Protein AF-A0A9W9ZFW2-F1 (afdb_monomer)

Structure (mmCIF, N/CA/C/O backbone):
data_AF-A0A9W9ZFW2-F1
#
_entry.id   AF-A0A9W9ZFW2-F1
#
loop_
_atom_site.group_PDB
_atom_site.id
_atom_site.type_symbol
_atom_site.label_atom_id
_atom_site.label_alt_id
_atom_site.label_comp_id
_atom_site.label_asym_id
_atom_site.label_entity_id
_atom_site.label_seq_id
_atom_site.pdbx_PDB_ins_code
_atom_site.Cartn_x
_atom_site.Cartn_y
_atom_site.Cartn_z
_atom_site.occupancy
_atom_site.B_iso_or_equiv
_atom_site.auth_seq_id
_atom_site.auth_comp_id
_atom_site.auth_asym_id
_atom_site.auth_atom_id
_atom_site.pdbx_PDB_model_num
ATOM 1 N N . MET A 1 1 ? -18.926 -5.930 7.632 1.00 38.56 1 MET A N 1
ATOM 2 C CA . MET A 1 1 ? -19.018 -5.309 6.293 1.00 38.56 1 MET A CA 1
ATOM 3 C C . MET A 1 1 ? -17.619 -5.257 5.706 1.00 38.56 1 MET A C 1
ATOM 5 O O . MET A 1 1 ? -16.721 -4.794 6.397 1.00 38.56 1 MET A O 1
ATOM 9 N N . ALA A 1 2 ? -17.407 -5.798 4.505 1.00 40.22 2 ALA A N 1
ATOM 10 C CA . ALA A 1 2 ? -16.148 -5.610 3.787 1.00 40.22 2 ALA A CA 1
ATOM 11 C C . ALA A 1 2 ? -16.069 -4.143 3.340 1.00 40.22 2 ALA A C 1
ATOM 13 O O . ALA A 1 2 ? -17.047 -3.609 2.823 1.00 40.22 2 ALA A O 1
ATOM 14 N N . GLY A 1 3 ? -14.946 -3.473 3.603 1.00 55.31 3 GLY A N 1
ATOM 15 C CA . GLY A 1 3 ? -14.733 -2.110 3.139 1.00 55.31 3 GLY A CA 1
ATOM 16 C C . GLY A 1 3 ? -14.522 -2.123 1.632 1.00 55.31 3 GLY A C 1
ATOM 17 O O . GLY A 1 3 ? -13.438 -2.473 1.178 1.00 55.31 3 GLY A O 1
ATOM 18 N N . GLU A 1 4 ? -15.542 -1.766 0.863 1.00 60.00 4 GLU A N 1
ATOM 19 C CA . GLU A 1 4 ? -15.440 -1.558 -0.579 1.00 60.00 4 GLU A CA 1
ATOM 20 C C . GLU A 1 4 ? -15.549 -0.063 -0.866 1.00 60.00 4 GLU A C 1
ATOM 22 O O . GLU A 1 4 ? -16.437 0.618 -0.354 1.00 60.00 4 GLU A O 1
ATOM 27 N N . ILE A 1 5 ? -14.624 0.479 -1.662 1.00 65.94 5 ILE A N 1
ATOM 28 C CA . ILE A 1 5 ? -14.706 1.871 -2.119 1.00 65.94 5 ILE A CA 1
ATOM 29 C C . ILE A 1 5 ? -14.495 1.924 -3.617 1.00 65.94 5 ILE A C 1
ATOM 31 O O . ILE A 1 5 ? -13.519 1.400 -4.153 1.00 65.94 5 ILE A O 1
ATOM 35 N N . ILE A 1 6 ? -15.401 2.654 -4.259 1.00 61.66 6 ILE A N 1
ATOM 36 C CA . ILE A 1 6 ? -15.369 2.962 -5.677 1.00 61.66 6 ILE A CA 1
ATOM 37 C C . ILE A 1 6 ? -14.599 4.275 -5.896 1.00 61.66 6 ILE A C 1
ATOM 39 O O . ILE A 1 6 ? -14.978 5.338 -5.391 1.00 61.66 6 ILE A O 1
ATOM 43 N N . LYS A 1 7 ? -13.509 4.218 -6.667 1.00 64.88 7 LYS A N 1
ATOM 44 C CA . LYS A 1 7 ? -12.784 5.383 -7.195 1.00 64.88 7 LYS A CA 1
ATOM 45 C C . LYS A 1 7 ? -12.899 5.383 -8.722 1.00 64.88 7 LYS A C 1
ATOM 47 O O . LYS A 1 7 ? -12.281 4.560 -9.394 1.00 64.88 7 LYS A O 1
ATOM 52 N N . GLY A 1 8 ? -13.663 6.323 -9.283 1.00 69.44 8 GLY A N 1
ATOM 53 C CA . GLY A 1 8 ? -14.017 6.280 -10.709 1.00 69.44 8 GLY A CA 1
ATOM 54 C C . GLY A 1 8 ? -14.836 5.021 -11.004 1.00 69.44 8 GLY A C 1
ATOM 55 O O . GLY A 1 8 ? -15.776 4.747 -10.274 1.00 69.44 8 GLY A O 1
ATOM 56 N N . ASN A 1 9 ? -14.427 4.218 -11.990 1.00 67.00 9 ASN A N 1
ATOM 57 C CA . ASN A 1 9 ? -15.053 2.920 -12.300 1.00 67.00 9 ASN A CA 1
ATOM 58 C C . ASN A 1 9 ? -14.312 1.727 -11.657 1.00 67.00 9 ASN A C 1
ATOM 60 O O . ASN A 1 9 ? -14.387 0.607 -12.157 1.00 67.00 9 ASN A O 1
ATOM 64 N N . ARG A 1 10 ? -13.515 1.957 -10.601 1.00 75.38 10 ARG A N 1
ATOM 65 C CA . ARG A 1 10 ? -12.717 0.911 -9.938 1.00 75.38 10 ARG A CA 1
ATOM 66 C C . ARG A 1 10 ? -13.192 0.690 -8.509 1.00 75.38 10 ARG A C 1
ATOM 68 O O . ARG A 1 10 ? -13.083 1.605 -7.695 1.00 75.38 10 ARG A O 1
ATOM 75 N N . ALA A 1 11 ? -13.654 -0.520 -8.215 1.00 84.25 11 ALA A N 1
ATOM 76 C CA . ALA A 1 11 ? -13.876 -1.001 -6.858 1.00 84.25 11 ALA A CA 1
ATOM 77 C C . ALA A 1 11 ? -12.577 -1.572 -6.271 1.00 84.25 11 ALA A C 1
ATOM 79 O O . ALA A 1 11 ? -11.814 -2.230 -6.981 1.00 84.25 11 ALA A O 1
ATOM 80 N N . TYR A 1 12 ? -12.329 -1.300 -4.990 1.00 89.94 12 TYR A N 1
ATOM 81 C CA . TYR A 1 12 ? -11.219 -1.870 -4.226 1.00 89.94 12 TYR A CA 1
ATOM 82 C C . TYR A 1 12 ? -11.747 -2.653 -3.033 1.00 89.94 12 TYR A C 1
ATOM 84 O O . TYR A 1 12 ? -12.521 -2.117 -2.241 1.00 89.94 12 TYR A O 1
ATOM 92 N N . ASN A 1 13 ? -11.232 -3.865 -2.865 1.00 90.75 13 ASN A N 1
ATOM 93 C CA . ASN A 1 13 ? -11.448 -4.723 -1.714 1.00 90.75 13 ASN A CA 1
ATOM 94 C C . ASN A 1 13 ? -10.398 -4.416 -0.650 1.00 90.75 13 ASN A C 1
ATOM 96 O O . ASN A 1 13 ? -9.203 -4.648 -0.858 1.00 90.75 13 ASN A O 1
ATOM 100 N N . PHE A 1 14 ? -10.826 -3.878 0.491 1.00 91.25 14 PHE A N 1
ATOM 101 C CA . PHE A 1 14 ? -9.911 -3.618 1.595 1.00 91.25 14 PHE A CA 1
ATOM 102 C C . PHE A 1 14 ? -9.660 -4.866 2.430 1.00 91.25 14 PHE A C 1
ATOM 104 O O . PHE A 1 14 ? -10.580 -5.573 2.837 1.00 91.25 14 PHE A O 1
ATOM 111 N N . LEU A 1 15 ? -8.385 -5.102 2.722 1.00 89.75 15 LEU A N 1
ATOM 112 C CA . LEU A 1 15 ? -7.950 -6.237 3.518 1.00 89.75 15 LEU A CA 1
ATOM 113 C C . LEU A 1 15 ? -8.163 -5.957 5.015 1.00 89.75 15 LEU A C 1
ATOM 115 O O . LEU A 1 15 ? -7.591 -4.991 5.533 1.00 89.75 15 LEU A O 1
ATOM 119 N N . PRO A 1 16 ? -8.954 -6.774 5.736 1.00 89.31 16 PRO A N 1
ATOM 120 C CA . PRO A 1 16 ? -9.086 -6.641 7.181 1.00 89.31 16 PRO A CA 1
ATOM 121 C C . PRO A 1 16 ? -7.799 -7.102 7.865 1.00 89.31 16 PRO A C 1
ATOM 123 O O . PRO A 1 16 ? -7.150 -8.033 7.396 1.00 89.31 16 PRO A O 1
ATOM 126 N N . ARG A 1 17 ? -7.449 -6.541 9.028 1.00 83.19 17 ARG A N 1
ATOM 127 C CA . ARG A 1 17 ? -6.244 -6.943 9.778 1.00 83.19 17 ARG A CA 1
ATOM 128 C C . ARG A 1 17 ? -6.202 -8.442 10.087 1.00 83.19 17 ARG A C 1
ATOM 130 O O . ARG A 1 17 ? -5.119 -9.003 10.172 1.00 83.19 17 ARG A O 1
ATOM 137 N N . SER A 1 18 ? -7.355 -9.086 10.262 1.00 88.38 18 SER A N 1
ATOM 138 C CA . SER A 1 18 ? -7.457 -10.520 10.555 1.00 88.38 18 SER A CA 1
ATOM 139 C C . SER A 1 18 ? -6.991 -11.427 9.411 1.00 88.38 18 SER A C 1
ATOM 141 O O . SER A 1 18 ? -6.700 -12.594 9.669 1.00 88.38 18 SER A O 1
ATOM 143 N N . ILE A 1 19 ? -6.866 -10.914 8.178 1.00 90.31 19 ILE A N 1
ATOM 144 C CA . ILE A 1 19 ? -6.397 -11.688 7.017 1.00 90.31 19 ILE A CA 1
ATOM 145 C C . ILE A 1 19 ? -5.013 -12.299 7.258 1.00 90.31 19 ILE A C 1
ATOM 147 O O . ILE A 1 19 ? -4.749 -13.402 6.806 1.00 90.31 19 ILE A O 1
ATOM 151 N N . THR 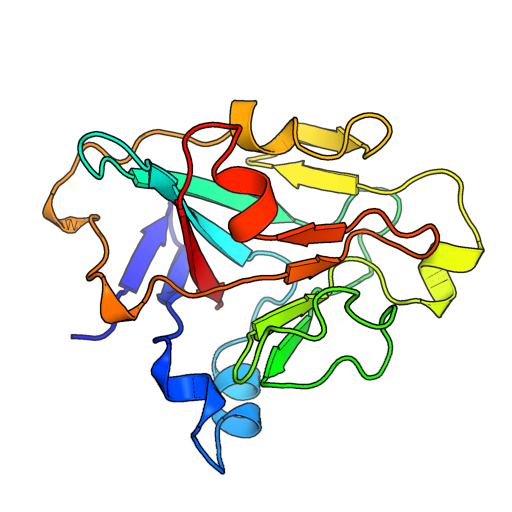A 1 20 ? -4.152 -11.642 8.040 1.00 88.19 20 THR A N 1
ATOM 152 C CA . THR A 1 20 ? -2.795 -12.123 8.341 1.00 88.19 20 THR A CA 1
ATOM 153 C C . THR A 1 20 ? -2.770 -13.389 9.192 1.00 88.19 20 THR A C 1
ATOM 155 O O . THR A 1 20 ? -1.723 -14.012 9.321 1.00 88.19 20 THR A O 1
ATOM 158 N N . ARG A 1 21 ? -3.900 -13.776 9.789 1.00 90.56 21 ARG A N 1
ATOM 159 C CA . ARG A 1 21 ? -4.029 -14.984 10.617 1.00 90.56 21 ARG A CA 1
ATOM 160 C C . ARG A 1 21 ? -4.786 -16.102 9.919 1.00 90.56 21 ARG A C 1
ATOM 162 O O . ARG A 1 21 ? -4.990 -17.157 10.512 1.00 90.56 21 ARG A O 1
ATOM 169 N N . ARG A 1 22 ? -5.259 -15.861 8.697 1.00 93.00 22 ARG A N 1
ATOM 170 C CA . ARG A 1 22 ? -6.025 -16.851 7.955 1.00 93.00 22 ARG A CA 1
ATOM 171 C C . ARG A 1 22 ? -5.086 -17.846 7.267 1.00 93.00 22 ARG A C 1
ATOM 173 O O . ARG A 1 22 ? -4.102 -17.414 6.669 1.00 93.00 22 ARG A O 1
ATOM 180 N N . PRO A 1 23 ? -5.388 -19.154 7.307 1.00 93.12 23 PRO A N 1
ATOM 181 C CA . PRO A 1 23 ? -4.587 -20.150 6.600 1.00 93.12 23 PRO A CA 1
ATOM 182 C C . PRO A 1 23 ? -4.700 -20.002 5.074 1.00 93.12 23 PRO A C 1
ATOM 184 O O . PRO A 1 23 ? -3.725 -20.240 4.375 1.00 93.12 23 PRO A O 1
ATOM 187 N N . ASP A 1 24 ? -5.851 -19.534 4.580 1.00 94.94 24 ASP A N 1
ATOM 188 C CA . ASP A 1 24 ? -6.180 -19.333 3.161 1.00 94.94 24 ASP A CA 1
ATOM 189 C C . ASP A 1 24 ? -5.928 -17.890 2.670 1.00 94.94 24 ASP A C 1
ATOM 191 O O . ASP A 1 24 ? -6.456 -17.431 1.653 1.00 94.94 24 ASP A O 1
ATOM 195 N N . ALA A 1 25 ? -5.158 -17.107 3.434 1.00 92.38 25 ALA A N 1
ATOM 196 C CA . ALA A 1 25 ? -4.990 -15.682 3.167 1.00 92.38 25 ALA A CA 1
ATOM 197 C C . ALA A 1 25 ? -4.349 -15.406 1.804 1.00 92.38 25 ALA A C 1
ATOM 199 O O . ALA A 1 25 ? -4.656 -14.401 1.161 1.00 92.38 25 ALA A O 1
ATOM 200 N N . ARG A 1 26 ? -3.443 -16.289 1.372 1.00 92.88 26 ARG A N 1
ATOM 201 C CA . ARG A 1 26 ? -2.757 -16.156 0.090 1.00 92.88 26 ARG A CA 1
ATOM 202 C C . ARG A 1 26 ? -3.730 -16.345 -1.066 1.00 92.88 26 ARG A C 1
ATOM 204 O O . ARG A 1 26 ? -3.737 -15.496 -1.951 1.00 92.88 26 ARG A O 1
ATOM 211 N N . GLU A 1 27 ? -4.555 -17.393 -1.046 1.00 94.56 27 GLU A N 1
ATOM 212 C CA . GLU A 1 27 ? -5.548 -17.638 -2.095 1.00 94.56 27 GLU A CA 1
ATOM 213 C C . GLU A 1 27 ? -6.543 -16.479 -2.191 1.00 94.56 27 GLU A C 1
ATOM 215 O O . GLU A 1 27 ? -6.814 -15.998 -3.289 1.00 94.56 27 GLU A O 1
ATOM 220 N N . ILE A 1 28 ? -7.024 -15.970 -1.048 1.00 94.06 28 ILE A N 1
ATOM 221 C CA . ILE A 1 28 ? -7.937 -14.819 -1.005 1.00 94.06 28 ILE A CA 1
ATOM 222 C C . ILE A 1 28 ? -7.287 -13.585 -1.635 1.00 94.06 28 ILE A C 1
ATOM 224 O O . ILE A 1 28 ? -7.880 -12.940 -2.499 1.00 94.06 28 ILE A O 1
ATOM 228 N N . VAL A 1 29 ? -6.068 -13.236 -1.212 1.00 92.62 29 VAL A N 1
ATOM 229 C CA . VAL A 1 29 ? -5.370 -12.053 -1.732 1.00 92.62 29 VAL A CA 1
ATOM 230 C C . VAL A 1 29 ? -5.067 -12.208 -3.220 1.00 92.62 29 VAL A C 1
ATOM 232 O O . VAL A 1 29 ? -5.251 -11.246 -3.963 1.00 92.62 29 VAL A O 1
ATOM 235 N N . ASP A 1 30 ? -4.637 -13.388 -3.671 1.00 92.81 30 ASP A N 1
ATOM 236 C CA . ASP A 1 30 ? -4.353 -13.644 -5.084 1.00 92.81 30 ASP A CA 1
ATOM 237 C C . ASP A 1 30 ? -5.624 -13.549 -5.946 1.00 92.81 30 ASP A C 1
ATOM 239 O O . ASP A 1 30 ? -5.567 -12.928 -7.010 1.00 92.81 30 ASP A O 1
ATOM 243 N N . ALA A 1 31 ? -6.760 -14.073 -5.468 1.00 93.19 31 ALA A N 1
ATOM 244 C CA . ALA A 1 31 ? -8.055 -13.989 -6.148 1.00 93.19 31 ALA A CA 1
ATOM 245 C C . ALA A 1 31 ? -8.600 -12.552 -6.223 1.00 93.19 31 ALA A C 1
ATOM 247 O O . ALA A 1 31 ? -9.183 -12.163 -7.232 1.00 93.19 31 ALA A O 1
ATOM 248 N N . LEU A 1 32 ? -8.379 -11.750 -5.177 1.00 92.06 32 LEU A N 1
ATOM 249 C CA . LEU A 1 32 ? -8.791 -10.344 -5.110 1.00 92.06 32 LEU A CA 1
ATOM 250 C C . LEU A 1 32 ? -7.801 -9.371 -5.773 1.00 92.06 32 LEU A C 1
ATOM 252 O O . LEU A 1 32 ? -8.075 -8.176 -5.769 1.00 92.06 32 LEU A O 1
ATOM 256 N N . SER A 1 33 ? -6.644 -9.835 -6.262 1.00 92.19 33 SER A N 1
ATOM 257 C CA . SER A 1 33 ? -5.583 -8.997 -6.853 1.00 92.19 33 SER A CA 1
ATOM 258 C C . SER A 1 33 ? -5.498 -9.170 -8.378 1.00 92.19 33 SER A C 1
ATOM 260 O O . SER A 1 33 ? -4.451 -9.578 -8.905 1.00 92.19 33 SER A O 1
ATOM 262 N N . THR A 1 34 ? -6.593 -8.896 -9.091 1.00 92.00 34 THR A N 1
ATOM 263 C CA . THR A 1 34 ? -6.685 -8.963 -10.560 1.00 92.00 34 THR A CA 1
ATOM 264 C C . THR A 1 34 ? -5.955 -7.813 -11.273 1.00 92.00 34 THR A C 1
ATOM 266 O O . THR A 1 34 ? -5.495 -7.979 -12.401 1.00 92.00 34 THR A O 1
ATOM 269 N N . ASP A 1 35 ? -5.751 -6.671 -10.611 1.00 93.94 35 ASP A N 1
ATOM 270 C CA . ASP A 1 35 ? -4.970 -5.522 -11.072 1.00 93.94 35 ASP A CA 1
ATOM 271 C C . ASP A 1 35 ? -3.910 -5.139 -10.035 1.00 93.94 35 ASP A C 1
ATOM 273 O O . ASP A 1 35 ? -4.046 -4.245 -9.195 1.00 93.94 35 ASP A O 1
ATOM 277 N N . ARG A 1 36 ? -2.763 -5.795 -10.174 1.00 94.19 36 ARG A N 1
ATOM 278 C CA . ARG A 1 36 ? -1.615 -5.646 -9.276 1.00 94.19 36 ARG A CA 1
ATOM 279 C C . ARG A 1 36 ? -0.834 -4.348 -9.479 1.00 94.19 36 ARG A C 1
ATOM 281 O O . ARG A 1 36 ? 0.180 -4.137 -8.817 1.00 94.19 36 ARG A O 1
ATOM 288 N N . LYS A 1 37 ? -1.270 -3.470 -10.386 1.00 94.25 37 LYS A N 1
ATOM 289 C CA . LYS A 1 37 ? -0.620 -2.179 -10.656 1.00 94.25 37 LYS A CA 1
ATOM 290 C C . LYS A 1 37 ? -1.362 -1.008 -10.037 1.00 94.25 37 LYS A C 1
ATOM 292 O O . LYS A 1 37 ? -0.831 0.098 -10.049 1.00 94.25 37 LYS A O 1
ATOM 297 N N . ASN A 1 38 ? -2.560 -1.224 -9.504 1.00 93.50 38 ASN A N 1
ATOM 298 C CA . ASN A 1 38 ? -3.349 -0.178 -8.876 1.00 93.50 38 ASN A CA 1
ATOM 29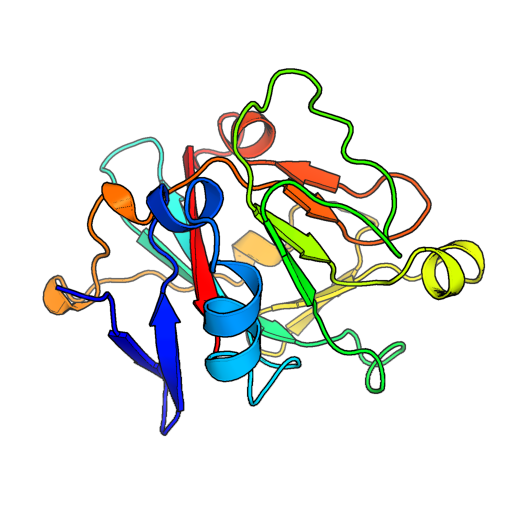9 C C . ASN A 1 38 ? -3.744 -0.647 -7.477 1.00 93.50 38 ASN A C 1
ATOM 301 O O . ASN A 1 38 ? -4.591 -1.517 -7.322 1.00 93.50 38 ASN A O 1
ATOM 305 N N . VAL A 1 39 ? -3.140 -0.046 -6.454 1.00 92.56 39 VAL A N 1
ATOM 306 C CA . VAL A 1 39 ? -3.441 -0.343 -5.046 1.00 92.56 39 VAL A CA 1
ATOM 307 C C . VAL A 1 39 ? -3.892 0.937 -4.362 1.00 92.56 39 VAL A C 1
ATOM 309 O O . VAL A 1 39 ? -3.273 1.989 -4.525 1.00 92.56 39 VAL A O 1
ATOM 312 N N . LEU A 1 40 ? -4.972 0.866 -3.591 1.00 92.12 40 LEU A N 1
ATOM 313 C CA . LEU A 1 40 ? -5.491 2.002 -2.842 1.00 92.12 40 LEU A CA 1
ATOM 314 C C . LEU A 1 40 ? -4.975 1.941 -1.404 1.00 92.12 40 LEU A C 1
ATOM 316 O O . LEU A 1 40 ? -5.224 0.985 -0.679 1.00 92.12 40 LEU A O 1
ATOM 320 N N . LEU A 1 41 ? -4.264 2.974 -0.968 1.00 89.94 41 LEU A N 1
ATOM 321 C CA . LEU A 1 41 ? -3.833 3.120 0.417 1.00 89.94 41 LEU A CA 1
ATOM 322 C C . LEU A 1 41 ? -4.724 4.124 1.117 1.00 89.94 41 LEU A C 1
ATOM 324 O O . LEU A 1 41 ? -4.833 5.268 0.677 1.00 89.94 41 LEU A O 1
ATOM 328 N N . LYS A 1 42 ? -5.293 3.721 2.248 1.00 89.81 42 LYS A N 1
ATOM 329 C CA . LYS A 1 42 ? -5.904 4.641 3.202 1.00 89.81 42 LYS A CA 1
ATOM 330 C C . LYS A 1 42 ? -4.986 4.885 4.374 1.00 89.81 42 LYS A C 1
ATOM 332 O O . LYS A 1 42 ? -4.375 3.957 4.888 1.00 89.81 42 LYS A O 1
ATOM 337 N N . LEU A 1 43 ? -4.915 6.126 4.821 1.00 88.00 43 LEU A N 1
ATOM 338 C CA . LEU A 1 43 ? -4.108 6.558 5.948 1.00 88.00 43 LEU A CA 1
ATOM 339 C C . LEU A 1 43 ? -5.030 7.157 6.999 1.00 88.00 43 LEU A C 1
ATOM 341 O O . LEU A 1 43 ? -5.795 8.069 6.694 1.00 88.00 43 LEU A O 1
ATOM 345 N N . GLN A 1 44 ? -4.908 6.699 8.240 1.00 88.44 44 GLN A N 1
ATOM 346 C CA . GLN A 1 44 ? -5.634 7.295 9.357 1.00 88.44 44 GLN A CA 1
ATOM 347 C C . GLN A 1 44 ? -4.724 8.254 10.122 1.00 88.44 44 GLN A C 1
ATOM 349 O O . GLN A 1 44 ? -3.617 7.879 10.546 1.00 88.44 44 GLN A O 1
ATOM 354 N N . LYS A 1 45 ? -5.181 9.494 10.322 1.00 86.06 45 LYS A N 1
ATOM 355 C CA . LYS A 1 45 ? -4.467 10.461 11.157 1.00 86.06 45 LYS A CA 1
ATOM 356 C C . LYS A 1 45 ? -4.493 10.034 12.623 1.00 86.06 45 LYS A C 1
ATOM 358 O O . LYS A 1 45 ? -5.445 9.433 13.115 1.00 86.06 45 LYS A O 1
ATOM 363 N N . LYS A 1 46 ? -3.418 10.363 13.338 1.00 83.56 46 LYS A N 1
ATOM 364 C CA . LYS A 1 46 ? -3.269 10.104 14.776 1.00 83.56 46 LYS A CA 1
ATOM 365 C C . LYS A 1 46 ? -4.264 10.929 15.599 1.00 83.56 46 LYS A C 1
ATOM 367 O O . LYS A 1 46 ? -4.790 10.420 16.580 1.00 83.56 46 LYS A O 1
ATOM 372 N N . VAL A 1 47 ? -4.487 12.184 15.208 1.00 81.75 47 VAL A N 1
ATOM 373 C CA . VAL A 1 47 ? -5.371 13.141 15.892 1.00 81.75 47 VAL A CA 1
ATOM 374 C C . VAL A 1 47 ? -6.659 13.298 15.090 1.00 81.75 47 VAL A C 1
ATOM 376 O O . VAL A 1 47 ? -6.606 13.422 13.865 1.00 81.75 47 VAL A O 1
ATOM 379 N N . GLY A 1 48 ? -7.805 13.252 15.773 1.00 81.62 48 GLY A N 1
ATOM 380 C CA . GLY A 1 48 ? -9.134 13.430 15.172 1.00 81.62 48 GLY A CA 1
ATOM 381 C C . GLY A 1 48 ? -9.582 12.311 14.226 1.00 81.62 48 GLY A C 1
ATOM 382 O O . GLY A 1 48 ? -10.650 12.415 13.643 1.00 81.62 48 GLY A O 1
ATOM 383 N N . LEU A 1 49 ? -8.769 11.264 14.042 1.00 81.56 49 LEU A N 1
ATOM 384 C CA . LEU A 1 49 ? -9.065 10.050 13.264 1.00 81.56 49 LEU A CA 1
ATOM 385 C C . LEU A 1 49 ? -9.484 10.253 11.799 1.00 81.56 49 LEU A C 1
ATOM 387 O O . LEU A 1 49 ? -9.858 9.285 11.145 1.00 81.56 49 LEU A O 1
ATOM 391 N N . SER A 1 50 ? -9.361 11.470 11.263 1.00 88.06 50 SER A N 1
ATOM 392 C CA . SER A 1 50 ? -9.621 11.742 9.846 1.00 88.06 50 SER A CA 1
ATOM 393 C C . SER A 1 50 ? -8.776 10.856 8.927 1.00 88.06 50 SER A C 1
ATOM 395 O O . SER A 1 50 ? -7.623 10.521 9.229 1.00 88.06 50 SER A O 1
ATOM 397 N N . GLU A 1 51 ? -9.352 10.501 7.783 1.00 90.25 51 GLU A N 1
ATOM 398 C CA . GLU A 1 51 ? -8.728 9.620 6.805 1.00 90.25 51 GLU A CA 1
ATOM 399 C C . GLU A 1 51 ? -8.290 10.383 5.558 1.00 90.25 51 GLU A C 1
ATOM 401 O O . GLU A 1 51 ? -8.930 11.334 5.104 1.00 90.25 51 GLU A O 1
ATOM 406 N N . THR A 1 52 ? -7.193 9.931 4.965 1.00 89.75 52 THR A N 1
ATOM 407 C CA . THR A 1 52 ? -6.801 10.302 3.607 1.00 89.75 52 THR A CA 1
ATOM 408 C C . THR A 1 52 ? -6.594 9.044 2.775 1.00 89.75 52 THR A C 1
ATOM 410 O O . THR A 1 52 ? -6.405 7.955 3.317 1.00 89.75 52 THR A O 1
ATOM 413 N N . TYR A 1 53 ? -6.625 9.170 1.452 1.00 90.81 53 TYR A N 1
ATOM 414 C CA . TYR A 1 53 ? -6.330 8.063 0.549 1.00 90.81 53 TYR A CA 1
ATOM 415 C C . TYR A 1 53 ? -5.384 8.462 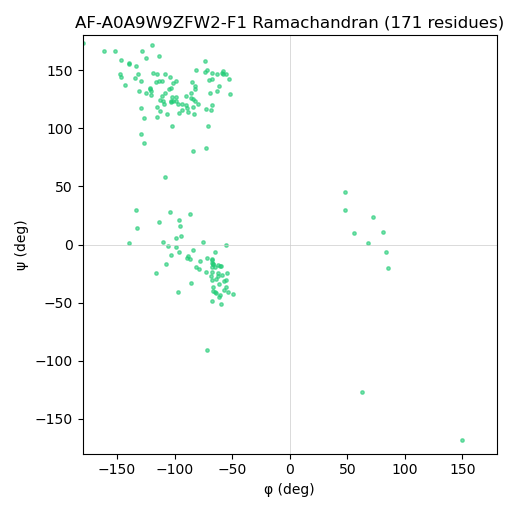-0.580 1.00 90.81 53 TYR A C 1
ATOM 417 O O . TYR A 1 53 ? -5.345 9.613 -1.023 1.00 90.81 53 TYR A O 1
ATOM 425 N N . THR A 1 54 ? -4.652 7.485 -1.101 1.00 89.94 54 THR A N 1
ATOM 426 C CA . THR A 1 54 ? -3.911 7.613 -2.352 1.00 89.94 54 THR A CA 1
ATOM 427 C C . THR A 1 54 ? -3.956 6.313 -3.140 1.00 89.94 54 THR A C 1
ATOM 429 O O . THR A 1 54 ? -3.827 5.235 -2.569 1.00 89.94 54 THR A O 1
ATOM 432 N N . GLU A 1 55 ? -4.163 6.407 -4.450 1.00 92.00 55 GLU A N 1
ATOM 433 C CA . GLU A 1 55 ? -3.935 5.277 -5.353 1.00 92.00 55 GLU A CA 1
ATOM 434 C C . GLU A 1 55 ? -2.465 5.284 -5.741 1.00 92.00 55 GLU A C 1
ATOM 436 O O . GLU A 1 55 ? -1.944 6.303 -6.211 1.00 92.00 55 GLU A O 1
ATOM 441 N N . ILE A 1 56 ? -1.809 4.152 -5.532 1.00 91.44 56 ILE A N 1
ATOM 442 C CA . ILE A 1 56 ? -0.424 3.957 -5.907 1.00 91.44 56 ILE A CA 1
ATOM 443 C C . ILE A 1 56 ? -0.324 3.103 -7.167 1.00 91.44 56 ILE A C 1
ATOM 445 O O . ILE A 1 56 ? -1.102 2.168 -7.357 1.00 91.44 56 ILE A O 1
ATOM 449 N N . GLN A 1 57 ? 0.653 3.428 -8.013 1.00 93.19 57 GLN A N 1
ATOM 450 C CA . GLN A 1 57 ? 0.961 2.685 -9.237 1.00 93.19 57 GLN A CA 1
ATOM 451 C C . GLN A 1 57 ? 2.472 2.573 -9.436 1.00 93.19 57 GLN A C 1
ATOM 453 O O . GLN A 1 57 ? 3.202 3.428 -8.923 1.00 93.19 57 GLN A O 1
ATOM 458 N N . PRO A 1 58 ? 2.978 1.577 -10.183 1.00 91.38 58 PRO A N 1
ATOM 459 C CA . PRO A 1 58 ? 4.407 1.443 -10.418 1.00 91.38 58 PRO A CA 1
ATOM 460 C C . PRO A 1 58 ? 5.026 2.733 -10.961 1.00 91.38 58 PRO A C 1
ATOM 462 O O . PRO A 1 58 ? 4.431 3.467 -11.759 1.00 91.38 58 PRO A O 1
ATOM 465 N N . HIS A 1 59 ? 6.245 3.030 -10.517 1.00 89.69 59 HIS A N 1
ATOM 466 C CA . HIS A 1 59 ? 7.029 4.116 -11.098 1.00 89.69 59 HIS A CA 1
ATOM 467 C C . HIS A 1 59 ? 7.226 3.864 -12.606 1.00 89.69 59 HIS A C 1
ATOM 469 O O . HIS A 1 59 ? 7.393 2.706 -12.989 1.00 89.69 59 HIS A O 1
ATOM 475 N N . PRO A 1 60 ? 7.286 4.899 -13.470 1.00 89.69 60 PRO A N 1
ATOM 476 C CA . PRO A 1 60 ? 7.490 4.717 -14.914 1.00 89.69 60 PRO A CA 1
ATOM 477 C C . PRO A 1 60 ? 8.663 3.790 -15.280 1.00 89.69 60 PRO A C 1
ATOM 479 O O . PRO A 1 60 ? 8.516 2.895 -16.103 1.00 89.69 60 PRO A O 1
ATOM 482 N N . SER A 1 61 ? 9.804 3.924 -14.595 1.00 87.12 61 SER A N 1
ATOM 483 C CA . SER A 1 61 ? 10.990 3.057 -14.770 1.00 87.12 61 SER A CA 1
ATOM 484 C C . SER A 1 61 ? 10.802 1.582 -14.368 1.00 87.12 61 SER A C 1
ATOM 486 O O . SER A 1 61 ? 11.719 0.784 -14.568 1.00 87.12 61 SER A O 1
ATOM 488 N N . PHE A 1 62 ? 9.652 1.243 -13.782 1.00 86.81 62 PHE A N 1
ATOM 489 C CA . PHE A 1 62 ? 9.230 -0.091 -13.356 1.00 86.81 62 PHE A CA 1
ATOM 490 C C . PHE A 1 62 ? 7.779 -0.379 -13.800 1.00 86.81 62 PHE A C 1
ATOM 492 O O . PHE A 1 62 ? 7.069 -1.121 -13.134 1.00 86.81 62 PHE A O 1
ATOM 499 N N . ALA A 1 63 ? 7.303 0.200 -14.911 1.00 89.31 63 ALA A N 1
ATOM 500 C CA . ALA A 1 63 ? 5.908 0.061 -15.363 1.00 89.31 63 ALA A CA 1
ATOM 501 C C . ALA A 1 63 ? 5.470 -1.393 -15.670 1.00 89.31 63 ALA A C 1
ATOM 503 O O . ALA A 1 63 ? 4.275 -1.706 -15.715 1.00 89.31 63 ALA A O 1
ATOM 504 N N . ASN A 1 64 ? 6.436 -2.288 -15.878 1.00 89.62 64 ASN A N 1
ATOM 505 C CA . ASN A 1 64 ? 6.245 -3.725 -16.072 1.00 89.62 64 ASN A CA 1
ATOM 506 C C . ASN A 1 64 ? 6.383 -4.547 -14.776 1.00 89.62 64 ASN A C 1
ATOM 508 O O . ASN A 1 64 ? 6.414 -5.771 -14.838 1.00 89.62 64 ASN A O 1
ATOM 512 N N . VAL A 1 65 ? 6.504 -3.892 -13.623 1.00 89.25 65 VAL A N 1
ATOM 513 C CA . VAL A 1 65 ? 6.596 -4.538 -12.315 1.00 89.25 65 VAL A CA 1
ATOM 514 C C . VAL A 1 65 ? 5.256 -4.407 -11.611 1.00 89.25 65 VAL A C 1
ATOM 516 O O . VAL A 1 65 ? 4.769 -3.301 -11.391 1.00 89.25 65 VAL A O 1
ATOM 519 N N . ASP A 1 66 ? 4.687 -5.544 -11.242 1.00 93.00 66 ASP A N 1
ATOM 520 C CA . ASP A 1 66 ? 3.485 -5.601 -10.423 1.00 93.00 66 ASP A CA 1
ATOM 521 C C . ASP A 1 66 ? 3.818 -5.431 -8.943 1.00 93.00 66 ASP A C 1
ATOM 523 O O . ASP A 1 66 ? 4.872 -5.865 -8.462 1.00 93.00 66 ASP A O 1
ATOM 527 N N . PHE A 1 67 ? 2.871 -4.873 -8.197 1.00 92.19 67 PHE A N 1
ATOM 528 C CA . PHE A 1 67 ? 2.911 -4.940 -6.748 1.00 92.19 67 PHE A CA 1
ATOM 529 C C . PHE A 1 67 ? 2.559 -6.346 -6.259 1.00 92.19 67 PHE A C 1
ATOM 531 O O . PHE A 1 67 ? 1.919 -7.153 -6.945 1.00 92.19 67 PHE A O 1
ATOM 538 N N . ARG A 1 68 ? 3.000 -6.654 -5.041 1.00 91.38 68 ARG A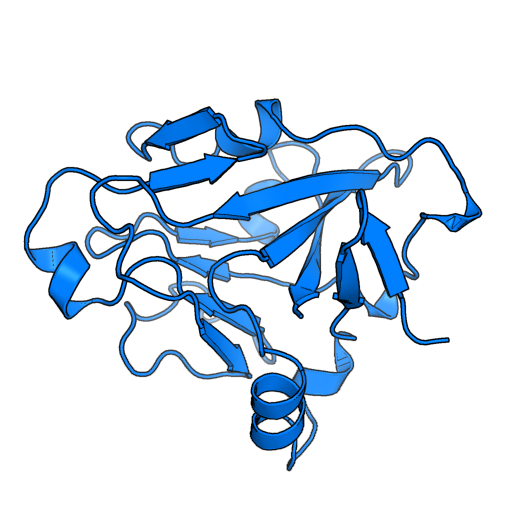 N 1
ATOM 539 C CA . ARG A 1 68 ? 2.596 -7.857 -4.313 1.00 91.38 68 ARG A CA 1
ATOM 540 C C . ARG A 1 68 ? 2.131 -7.478 -2.925 1.00 91.38 68 ARG A C 1
ATOM 542 O O . ARG A 1 68 ? 2.745 -6.635 -2.277 1.00 91.38 68 ARG A O 1
ATOM 549 N N . VAL A 1 69 ? 1.076 -8.138 -2.472 1.00 90.25 69 VAL A N 1
ATOM 550 C CA . VAL A 1 69 ? 0.595 -8.033 -1.100 1.00 90.25 69 VAL A CA 1
ATOM 551 C C . VAL A 1 69 ? 0.829 -9.385 -0.438 1.00 90.25 69 VAL A C 1
ATOM 553 O O . VAL A 1 69 ? 0.284 -10.388 -0.886 1.00 90.25 69 VAL A O 1
ATOM 556 N N . LEU A 1 70 ? 1.703 -9.433 0.566 1.00 88.88 70 LEU A N 1
ATOM 557 C CA . LEU A 1 70 ? 2.147 -10.676 1.201 1.00 88.88 70 LEU A CA 1
ATOM 558 C C . LEU A 1 70 ? 1.818 -10.658 2.694 1.00 88.88 70 LEU A C 1
ATOM 560 O O . LEU A 1 70 ?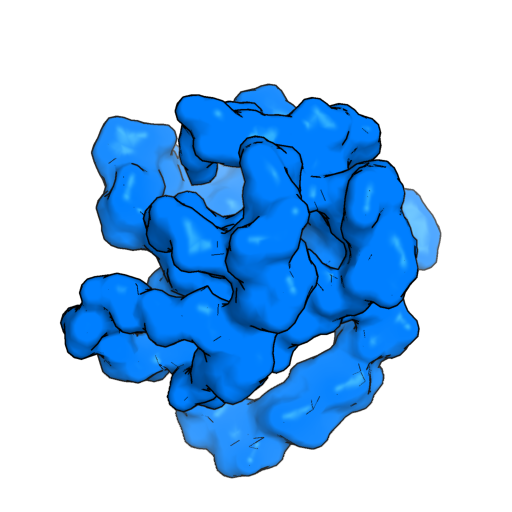 2.045 -9.656 3.372 1.00 88.88 70 LEU A O 1
ATOM 564 N N . MET A 1 71 ? 1.270 -11.763 3.197 1.00 88.69 71 MET A N 1
ATOM 565 C CA . MET A 1 71 ? 0.912 -11.925 4.609 1.00 88.69 71 MET A CA 1
ATOM 566 C C . MET A 1 71 ? 2.070 -12.582 5.346 1.00 88.69 71 MET A C 1
ATOM 568 O O . MET A 1 71 ? 2.467 -13.682 4.966 1.00 88.69 71 MET A O 1
ATOM 572 N N . ASN A 1 72 ? 2.610 -11.922 6.372 1.00 85.81 72 ASN A N 1
ATOM 573 C CA . ASN A 1 72 ? 3.713 -12.430 7.201 1.00 85.81 72 ASN A CA 1
ATOM 574 C C . ASN A 1 72 ? 4.902 -12.988 6.393 1.00 85.81 72 ASN A C 1
ATOM 576 O O . ASN A 1 72 ? 5.579 -13.919 6.822 1.00 85.81 72 ASN A O 1
ATOM 580 N N . ASN A 1 73 ? 5.131 -12.459 5.190 1.00 86.19 73 ASN A N 1
ATOM 581 C CA . ASN A 1 73 ? 6.089 -12.996 4.234 1.00 86.19 73 ASN A CA 1
ATOM 582 C C . ASN A 1 73 ? 6.702 -11.852 3.420 1.00 86.19 73 ASN A C 1
ATOM 584 O O . ASN A 1 73 ? 6.043 -10.856 3.122 1.00 86.19 73 ASN A O 1
ATOM 588 N N . PHE A 1 74 ? 7.967 -12.015 3.044 1.00 87.31 74 PHE A N 1
ATOM 589 C CA . PHE A 1 74 ? 8.740 -11.053 2.262 1.00 87.31 74 PHE A CA 1
ATOM 590 C C . PHE A 1 74 ? 9.499 -11.678 1.089 1.00 87.31 74 PHE A C 1
ATOM 592 O O . PHE A 1 74 ? 10.369 -11.039 0.498 1.00 87.31 74 PHE A O 1
ATOM 599 N N . SER A 1 75 ? 9.175 -12.919 0.718 1.00 88.88 75 SER A N 1
ATOM 600 C CA . SER A 1 75 ? 9.830 -13.610 -0.391 1.00 88.88 75 SER A CA 1
ATOM 601 C C . SER A 1 75 ? 9.829 -12.766 -1.673 1.00 88.88 75 SER A C 1
ATOM 603 O O . SER A 1 75 ? 8.803 -12.232 -2.094 1.00 88.88 75 SER A O 1
ATOM 605 N N . GLY A 1 76 ? 11.009 -12.619 -2.283 1.00 88.19 76 GLY A N 1
ATOM 606 C CA . GLY A 1 76 ? 11.228 -11.785 -3.473 1.00 88.19 76 GLY A CA 1
ATOM 607 C C . GLY A 1 76 ? 11.464 -10.291 -3.201 1.00 88.19 76 GLY A C 1
ATOM 608 O O . GLY A 1 76 ? 11.836 -9.557 -4.123 1.00 88.19 76 GLY A O 1
ATOM 609 N N . TYR A 1 77 ? 11.331 -9.844 -1.953 1.00 86.75 77 TYR A N 1
ATOM 610 C CA . TYR A 1 77 ? 11.527 -8.460 -1.523 1.00 86.75 77 TYR A CA 1
ATOM 611 C C . TYR A 1 77 ? 12.652 -8.352 -0.492 1.00 86.75 77 TYR A C 1
ATOM 613 O O . TYR A 1 77 ? 13.238 -9.351 -0.070 1.00 86.75 77 TYR A O 1
ATOM 621 N N . THR A 1 78 ? 13.019 -7.117 -0.164 1.00 81.81 78 THR A N 1
ATOM 622 C CA . THR A 1 78 ? 13.954 -6.841 0.926 1.00 81.81 78 THR A CA 1
ATOM 623 C C . THR A 1 78 ? 13.301 -7.218 2.255 1.00 81.81 78 THR A C 1
ATOM 625 O O . THR A 1 78 ? 12.097 -7.041 2.430 1.00 81.81 78 THR A O 1
ATOM 628 N N . GLU A 1 79 ? 14.085 -7.773 3.176 1.00 80.00 79 GLU A N 1
ATOM 629 C CA . GLU A 1 79 ? 13.588 -8.192 4.484 1.00 80.00 79 GLU A CA 1
ATOM 630 C C . GLU A 1 79 ? 13.079 -6.985 5.297 1.00 80.00 79 GLU A C 1
ATOM 632 O O . GLU A 1 79 ? 13.771 -5.959 5.364 1.00 80.00 79 GLU A O 1
ATOM 637 N N . PRO A 1 80 ? 11.874 -7.066 5.894 1.00 75.12 80 PRO A N 1
ATOM 638 C CA . PRO A 1 80 ? 11.356 -6.023 6.762 1.00 75.12 80 PRO A CA 1
ATOM 639 C C . PRO A 1 80 ? 12.239 -5.796 7.985 1.00 75.12 80 PRO A C 1
ATOM 641 O O . PRO A 1 80 ? 12.648 -6.741 8.647 1.00 75.12 80 PRO A O 1
ATOM 644 N N . GLN A 1 81 ? 12.496 -4.537 8.336 1.00 71.69 81 GLN A N 1
ATOM 645 C CA . GLN A 1 81 ? 13.362 -4.231 9.486 1.00 71.69 81 GLN A CA 1
ATOM 646 C C . GLN A 1 81 ? 12.617 -4.185 10.824 1.00 71.69 81 GLN A C 1
ATOM 648 O O . GLN A 1 81 ? 13.241 -4.134 11.884 1.00 71.69 81 GLN A O 1
ATOM 653 N N . ASN A 1 82 ? 11.284 -4.156 10.815 1.00 65.19 82 ASN A N 1
ATOM 654 C CA . ASN A 1 82 ? 10.518 -4.080 12.053 1.00 65.19 82 ASN A CA 1
ATOM 655 C C . ASN A 1 82 ? 10.323 -5.475 12.675 1.00 65.19 82 ASN A C 1
ATOM 657 O O . ASN A 1 82 ? 9.237 -6.045 12.586 1.00 65.19 82 ASN A O 1
ATOM 661 N N . SER A 1 83 ? 11.343 -5.981 13.373 1.00 63.00 83 SER A N 1
ATOM 662 C CA . SER A 1 83 ? 11.304 -7.273 14.086 1.00 63.00 83 SER A CA 1
ATOM 663 C C . SER A 1 83 ? 10.223 -7.366 15.176 1.00 63.00 83 SER A C 1
ATOM 665 O O . SER A 1 83 ? 9.840 -8.458 15.582 1.00 63.00 83 SER A O 1
ATOM 667 N N . PHE A 1 84 ? 9.690 -6.229 15.642 1.00 70.94 84 PHE A N 1
ATOM 668 C CA . PHE A 1 84 ? 8.591 -6.178 16.614 1.00 70.94 84 PHE A CA 1
ATOM 669 C C . PHE A 1 84 ? 7.208 -6.452 15.999 1.00 70.94 84 PHE A C 1
ATOM 671 O O . PHE A 1 84 ? 6.233 -6.624 16.739 1.00 70.94 84 PHE A O 1
ATOM 678 N N . MET A 1 85 ? 7.068 -6.413 14.668 1.00 67.25 85 MET A N 1
ATOM 679 C CA . MET A 1 85 ? 5.790 -6.720 14.029 1.00 67.25 85 MET A CA 1
ATOM 680 C C . MET A 1 85 ? 5.550 -8.227 14.127 1.00 67.25 85 MET A C 1
ATOM 682 O O . MET A 1 85 ? 6.316 -9.004 13.574 1.00 67.25 85 MET A O 1
ATOM 686 N N . LYS A 1 86 ? 4.489 -8.624 14.844 1.00 76.00 86 LYS A N 1
ATOM 687 C CA . LYS A 1 86 ? 4.004 -10.012 14.862 1.00 76.00 86 LYS A CA 1
ATOM 688 C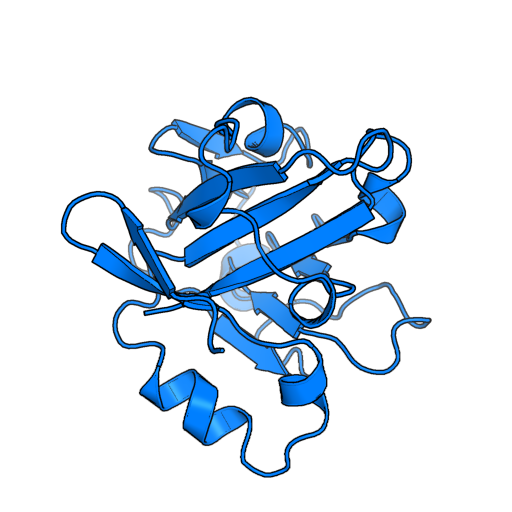 C . LYS A 1 86 ? 3.350 -10.327 13.514 1.00 76.00 86 LYS A C 1
ATOM 690 O O . LYS A 1 86 ? 4.026 -10.679 12.559 1.00 76.00 86 LYS A O 1
ATOM 695 N N . ASP A 1 87 ? 2.045 -10.088 13.419 1.00 81.81 87 ASP A N 1
ATOM 696 C CA . ASP A 1 87 ? 1.310 -10.235 12.168 1.00 81.81 87 ASP A CA 1
ATOM 697 C C . ASP A 1 87 ? 1.410 -8.943 11.348 1.00 81.81 87 ASP A C 1
ATOM 699 O O . ASP A 1 87 ? 1.128 -7.854 11.868 1.00 81.81 87 ASP A O 1
ATOM 703 N N . TYR A 1 88 ? 1.763 -9.046 10.069 1.00 80.06 88 TYR A N 1
ATOM 704 C CA . TYR A 1 88 ? 1.910 -7.901 9.177 1.00 80.06 88 TYR A CA 1
ATOM 705 C C . TYR A 1 88 ? 1.519 -8.208 7.733 1.00 80.06 88 TYR A C 1
ATOM 707 O O . TYR A 1 88 ? 1.525 -9.348 7.268 1.00 80.06 88 TYR A O 1
ATOM 715 N N . ILE A 1 89 ? 1.215 -7.131 7.013 1.00 84.56 89 ILE A N 1
ATOM 716 C CA . ILE A 1 89 ? 1.039 -7.136 5.566 1.00 84.56 89 ILE A CA 1
ATOM 717 C C . ILE A 1 89 ? 2.209 -6.376 4.959 1.00 84.56 89 ILE A C 1
ATOM 719 O O . ILE A 1 89 ? 2.444 -5.209 5.292 1.00 84.56 89 ILE A O 1
ATOM 723 N N . LEU A 1 90 ? 2.930 -7.039 4.061 1.00 86.31 90 LEU A N 1
ATOM 724 C CA . LEU A 1 90 ? 3.907 -6.402 3.197 1.00 86.31 90 LEU A CA 1
ATOM 725 C C . LEU A 1 90 ? 3.222 -5.967 1.905 1.00 86.31 90 LEU A C 1
ATOM 727 O O . LEU A 1 90 ? 2.628 -6.791 1.213 1.00 86.31 90 LEU A O 1
ATOM 731 N N . LEU A 1 91 ? 3.382 -4.699 1.535 1.00 88.31 91 LEU A N 1
ATOM 732 C CA . LEU A 1 91 ? 3.142 -4.247 0.165 1.00 88.31 91 LEU A CA 1
ATOM 733 C C . LEU A 1 91 ? 4.489 -4.073 -0.536 1.00 88.31 91 LEU A C 1
ATOM 735 O O . LEU A 1 91 ? 5.209 -3.094 -0.317 1.00 88.31 91 LEU A O 1
ATOM 739 N N . GLY A 1 92 ? 4.835 -5.055 -1.359 1.00 87.69 92 GLY A N 1
ATOM 740 C CA . GLY A 1 92 ? 6.058 -5.085 -2.142 1.00 87.69 92 GLY A CA 1
ATOM 741 C C . GLY A 1 92 ? 5.905 -4.300 -3.443 1.00 87.69 92 GLY A C 1
ATOM 742 O O . GLY A 1 92 ? 5.176 -4.725 -4.337 1.00 87.69 92 GLY A O 1
ATOM 743 N N . ILE A 1 93 ? 6.612 -3.172 -3.562 1.00 87.38 93 ILE A N 1
ATOM 744 C CA . ILE A 1 93 ? 6.502 -2.254 -4.713 1.00 87.38 93 ILE A CA 1
ATOM 745 C C . ILE A 1 93 ? 7.600 -2.509 -5.747 1.00 87.38 93 ILE A C 1
ATOM 747 O O . ILE A 1 93 ? 7.331 -2.499 -6.945 1.00 87.38 93 ILE A O 1
ATOM 751 N N . ILE A 1 94 ? 8.834 -2.770 -5.301 1.00 86.75 94 ILE A N 1
ATOM 752 C CA . ILE A 1 94 ? 9.969 -3.085 -6.181 1.00 86.75 94 ILE A CA 1
ATOM 753 C C . ILE A 1 94 ? 10.652 -4.366 -5.675 1.00 86.75 94 ILE A C 1
ATOM 755 O O . ILE A 1 94 ? 11.178 -4.357 -4.562 1.00 86.75 94 ILE A O 1
ATOM 759 N N . PRO A 1 95 ? 10.675 -5.460 -6.461 1.00 87.12 95 PRO A N 1
ATOM 760 C CA . PRO A 1 95 ? 11.375 -6.691 -6.100 1.00 87.12 95 PRO A CA 1
ATOM 761 C C . PRO A 1 95 ? 12.871 -6.464 -5.879 1.00 87.12 95 PRO A C 1
ATOM 763 O O . PRO A 1 95 ? 13.490 -5.663 -6.590 1.00 87.12 95 PRO A O 1
ATOM 766 N N . LYS A 1 96 ? 13.481 -7.231 -4.964 1.00 85.44 96 LYS A N 1
ATOM 767 C CA . LYS A 1 96 ? 14.896 -7.065 -4.576 1.00 85.44 96 LYS A CA 1
ATOM 768 C C . LYS A 1 96 ? 15.848 -7.081 -5.778 1.00 85.44 96 LYS A C 1
ATOM 770 O O . LYS A 1 96 ? 16.711 -6.217 -5.894 1.00 85.44 96 LYS A O 1
ATOM 775 N N . VAL A 1 97 ? 15.597 -7.979 -6.736 1.00 83.19 97 VAL A N 1
ATOM 776 C CA . VAL A 1 97 ? 16.402 -8.153 -7.960 1.00 83.19 97 VAL A CA 1
ATOM 777 C C . VAL A 1 97 ? 16.385 -6.925 -8.873 1.00 83.19 97 VAL A C 1
ATOM 779 O O . VAL A 1 97 ? 17.345 -6.654 -9.582 1.00 83.19 97 VAL A O 1
ATOM 782 N N . ARG A 1 98 ? 15.296 -6.146 -8.859 1.00 80.69 98 ARG A N 1
ATOM 783 C CA . ARG A 1 98 ? 15.193 -4.894 -9.625 1.00 80.69 98 ARG A CA 1
ATOM 784 C C . ARG A 1 98 ? 15.777 -3.729 -8.847 1.00 80.69 98 ARG A C 1
ATOM 786 O O . ARG A 1 98 ? 16.363 -2.822 -9.435 1.00 80.69 98 ARG A O 1
ATOM 793 N N . ALA A 1 99 ? 15.641 -3.773 -7.531 1.00 75.69 99 ALA A N 1
ATOM 794 C CA . ALA A 1 99 ? 16.023 -2.684 -6.665 1.00 75.69 99 ALA A CA 1
ATOM 795 C C . ALA A 1 99 ? 17.536 -2.607 -6.385 1.00 75.69 99 ALA A C 1
ATOM 797 O O . ALA A 1 99 ? 18.028 -1.532 -6.064 1.00 75.69 99 ALA A O 1
ATOM 798 N N . GLN A 1 100 ? 18.272 -3.708 -6.570 1.00 67.00 100 GLN A N 1
ATOM 799 C CA . GLN A 1 100 ? 19.743 -3.748 -6.538 1.00 67.00 100 GLN A CA 1
ATOM 800 C C . GLN A 1 100 ? 20.394 -2.988 -7.707 1.00 67.00 100 GLN A C 1
ATOM 802 O O . GLN A 1 100 ? 21.534 -2.555 -7.603 1.00 67.00 100 GLN A O 1
ATOM 807 N N . SER A 1 101 ? 19.666 -2.813 -8.816 1.00 60.59 101 SER A N 1
ATOM 808 C CA . SER A 1 101 ? 20.232 -2.347 -10.090 1.00 60.59 101 SER A CA 1
ATOM 809 C C . SER A 1 101 ? 20.103 -0.840 -10.368 1.00 60.59 101 SER A C 1
ATOM 811 O O . SER A 1 101 ? 20.608 -0.385 -11.392 1.00 60.59 101 SER A O 1
ATOM 813 N N . LYS A 1 102 ? 19.396 -0.046 -9.537 1.00 60.94 102 LYS A N 1
ATOM 814 C CA . LYS A 1 102 ? 19.043 1.354 -9.878 1.00 60.94 102 LYS A CA 1
ATOM 815 C C . LYS A 1 102 ? 19.003 2.317 -8.682 1.00 60.94 102 LYS A C 1
ATOM 817 O O . LYS A 1 102 ? 18.490 1.992 -7.616 1.00 60.94 102 LYS A O 1
ATOM 822 N N . SER A 1 103 ? 19.428 3.561 -8.927 1.00 66.44 103 SER A N 1
ATOM 823 C CA . SER A 1 103 ? 19.297 4.729 -8.032 1.00 66.44 103 SER A CA 1
ATOM 824 C C . SER A 1 103 ? 17.861 5.265 -7.902 1.00 66.44 103 SER A C 1
ATOM 826 O O . SER A 1 103 ? 17.577 6.088 -7.031 1.00 66.44 103 SER A O 1
ATOM 828 N N . ILE A 1 104 ? 16.948 4.806 -8.764 1.00 72.38 104 ILE A N 1
ATOM 829 C CA . ILE A 1 104 ? 15.547 5.225 -8.794 1.00 72.38 104 ILE A CA 1
ATOM 830 C C . ILE A 1 104 ? 14.725 4.253 -7.957 1.00 72.38 104 ILE A C 1
ATOM 832 O O . ILE A 1 104 ? 14.574 3.085 -8.305 1.00 72.38 104 ILE A O 1
ATOM 836 N N . GLN A 1 105 ? 14.144 4.768 -6.883 1.00 78.38 105 GLN A N 1
ATOM 837 C CA . GLN A 1 105 ? 13.156 4.075 -6.066 1.00 78.38 105 GLN A CA 1
ATOM 838 C C . GLN A 1 105 ? 11.933 4.985 -6.013 1.00 78.38 105 GLN A C 1
ATOM 840 O O . GLN A 1 105 ? 12.085 6.178 -5.759 1.00 78.38 105 GLN A O 1
ATOM 845 N N . GLY A 1 106 ? 10.735 4.468 -6.278 1.00 81.31 106 GLY A N 1
ATOM 846 C CA . GLY A 1 106 ? 9.552 5.316 -6.389 1.00 81.31 106 GLY A CA 1
ATOM 847 C C . GLY A 1 106 ? 8.262 4.564 -6.681 1.00 81.31 106 GLY A C 1
ATOM 848 O O . GLY A 1 106 ? 8.278 3.377 -6.999 1.00 81.31 106 GLY A O 1
ATOM 849 N N . PHE A 1 107 ? 7.154 5.296 -6.652 1.00 87.62 107 PHE A N 1
ATOM 850 C CA . PHE A 1 107 ? 5.869 4.909 -7.239 1.00 87.62 107 PHE A CA 1
ATOM 851 C C . PHE A 1 107 ? 5.094 6.176 -7.634 1.00 87.62 107 PHE A C 1
ATOM 853 O O . PHE A 1 107 ? 5.451 7.286 -7.233 1.00 87.62 107 PHE A O 1
ATOM 860 N N . LYS A 1 108 ? 4.029 6.044 -8.424 1.00 90.38 108 LYS A N 1
ATOM 861 C CA . LYS A 1 108 ? 3.088 7.144 -8.675 1.00 90.38 108 LYS A CA 1
ATOM 862 C C . LYS A 1 108 ? 2.050 7.213 -7.565 1.00 90.38 108 LYS A C 1
ATOM 864 O O . LYS A 1 108 ? 1.387 6.217 -7.320 1.00 90.38 108 LYS A O 1
ATOM 869 N N . SER A 1 109 ? 1.890 8.365 -6.921 1.00 89.94 109 SER A N 1
ATOM 870 C CA . SER A 1 109 ? 0.855 8.636 -5.914 1.00 89.94 109 SER A CA 1
ATOM 871 C C . SER A 1 109 ? -0.197 9.547 -6.537 1.00 89.94 109 SER A C 1
ATOM 873 O O . SER A 1 109 ? 0.114 10.693 -6.867 1.00 89.94 109 SER A O 1
ATOM 875 N N . ASN A 1 110 ? -1.416 9.043 -6.750 1.00 91.12 110 ASN A N 1
ATOM 876 C CA . ASN A 1 110 ? -2.478 9.752 -7.472 1.00 91.12 110 ASN A CA 1
ATOM 877 C C . ASN A 1 110 ? -1.980 10.358 -8.806 1.00 91.12 110 ASN A C 1
ATOM 879 O O . ASN A 1 110 ? -2.243 11.520 -9.110 1.00 91.12 110 ASN A O 1
ATOM 883 N N . GLY A 1 111 ? -1.213 9.576 -9.576 1.00 89.69 111 GLY A N 1
ATOM 884 C CA . GLY A 1 111 ? -0.643 9.968 -10.873 1.00 89.69 111 GLY A CA 1
ATOM 885 C C . GLY A 1 111 ? 0.695 10.717 -10.807 1.00 89.69 111 GLY A C 1
ATOM 886 O O . GLY A 1 111 ? 1.449 10.684 -11.778 1.00 89.69 111 GLY A O 1
ATOM 887 N N . ALA A 1 112 ? 1.047 11.324 -9.669 1.00 89.81 112 ALA A N 1
ATOM 888 C CA . ALA A 1 112 ? 2.309 12.042 -9.513 1.00 89.81 112 ALA A CA 1
ATOM 889 C C . ALA A 1 112 ? 3.459 11.076 -9.199 1.00 89.81 112 ALA A C 1
ATOM 891 O O . ALA A 1 112 ? 3.402 10.352 -8.207 1.00 89.81 112 ALA A O 1
ATOM 892 N N . THR A 1 113 ? 4.518 11.080 -10.008 1.00 88.38 113 THR A N 1
ATOM 893 C CA . THR A 1 113 ? 5.714 10.262 -9.758 1.00 88.38 113 THR A CA 1
ATOM 894 C C . THR A 1 113 ? 6.450 10.757 -8.516 1.00 88.38 113 THR A C 1
ATOM 896 O O . THR A 1 113 ? 6.907 11.897 -8.469 1.00 88.38 113 THR A O 1
ATOM 899 N N . ILE A 1 114 ? 6.589 9.889 -7.515 1.00 81.19 114 ILE A N 1
ATOM 900 C CA . ILE A 1 114 ? 7.331 10.157 -6.283 1.00 81.19 114 ILE A CA 1
ATOM 901 C C . ILE A 1 114 ? 8.578 9.285 -6.277 1.00 81.19 114 ILE A C 1
ATOM 903 O O . ILE A 1 114 ? 8.481 8.071 -6.444 1.00 81.19 114 ILE A O 1
ATOM 907 N N . GLN A 1 115 ? 9.737 9.904 -6.057 1.00 78.81 115 GLN A N 1
ATOM 908 C CA . GLN A 1 115 ? 11.004 9.205 -5.876 1.00 78.81 115 GLN A CA 1
ATOM 909 C C . GLN A 1 115 ? 11.496 9.330 -4.434 1.00 78.81 115 GLN A C 1
ATOM 911 O O . GLN A 1 115 ? 11.398 10.383 -3.803 1.00 78.81 115 GLN A O 1
ATOM 916 N N . PHE A 1 116 ? 12.051 8.246 -3.909 1.00 69.06 116 PHE A N 1
ATOM 917 C CA . PHE A 1 116 ? 12.358 8.077 -2.496 1.00 69.06 116 PHE A CA 1
ATOM 918 C C . PHE A 1 116 ? 13.715 8.603 -2.042 1.00 69.06 116 PHE A C 1
ATOM 920 O O . PHE A 1 116 ? 14.199 8.209 -0.983 1.00 69.06 116 PHE A O 1
ATOM 927 N N . ARG A 1 117 ? 14.274 9.599 -2.740 1.00 59.94 117 ARG A N 1
ATOM 928 C CA . ARG A 1 117 ? 15.263 10.480 -2.095 1.00 59.94 117 ARG A CA 1
ATOM 929 C C . ARG A 1 117 ? 14.693 11.104 -0.804 1.00 59.94 117 ARG A C 1
ATOM 931 O O . ARG A 1 117 ? 15.448 11.376 0.118 1.00 59.94 117 ARG A O 1
ATOM 938 N N . PHE A 1 118 ? 13.358 11.220 -0.705 1.00 55.84 118 PHE A N 1
ATOM 939 C CA . PHE A 1 118 ? 12.614 11.614 0.496 1.00 55.84 118 PHE A CA 1
ATOM 940 C C . PHE A 1 118 ? 11.481 10.608 0.790 1.00 55.84 118 PHE A C 1
ATOM 942 O O . PHE A 1 118 ? 10.381 10.709 0.245 1.00 55.84 118 PHE A O 1
ATOM 949 N N . ALA A 1 119 ? 11.749 9.623 1.656 1.00 55.84 119 ALA A N 1
ATOM 950 C CA . ALA A 1 119 ? 10.981 8.383 1.886 1.00 55.84 119 ALA A CA 1
ATOM 951 C C . ALA A 1 119 ? 9.471 8.501 2.241 1.00 55.84 119 ALA A C 1
ATOM 953 O O . ALA A 1 119 ? 8.800 7.488 2.442 1.00 55.84 119 ALA A O 1
ATOM 954 N N . VAL A 1 120 ? 8.896 9.705 2.344 1.00 63.59 120 VAL A N 1
ATOM 955 C CA . VAL A 1 120 ? 7.514 9.915 2.819 1.00 63.59 120 VAL A CA 1
ATOM 956 C C . VAL A 1 120 ? 6.692 10.973 2.063 1.00 63.59 120 VAL A C 1
ATOM 958 O O . VAL A 1 120 ? 5.527 11.192 2.413 1.00 63.59 120 VAL A O 1
ATOM 961 N N . ASN A 1 121 ? 7.242 11.612 1.022 1.00 70.50 121 ASN A N 1
ATOM 962 C CA . ASN A 1 121 ? 6.572 12.722 0.318 1.00 70.50 121 ASN A CA 1
ATOM 963 C C . ASN A 1 121 ? 5.282 12.317 -0.403 1.00 70.50 121 ASN A C 1
ATOM 965 O O . ASN A 1 121 ? 4.431 13.163 -0.671 1.00 70.50 121 ASN A O 1
ATOM 969 N N . TRP A 1 122 ? 5.084 11.029 -0.670 1.00 73.12 122 TRP A N 1
ATOM 970 C CA . TRP A 1 122 ? 3.888 10.514 -1.335 1.00 73.12 122 TRP A CA 1
ATOM 971 C C . TRP A 1 122 ? 2.582 10.838 -0.596 1.00 73.12 122 TRP A C 1
ATOM 973 O O . TRP A 1 122 ? 1.545 10.978 -1.245 1.00 73.12 122 TRP A O 1
ATOM 983 N N . ARG A 1 123 ? 2.631 11.034 0.731 1.00 74.50 123 ARG A N 1
ATOM 984 C CA . ARG A 1 123 ? 1.470 11.428 1.549 1.00 74.50 123 ARG A CA 1
ATOM 985 C C . ARG A 1 123 ? 0.982 12.842 1.258 1.00 74.50 123 ARG A C 1
ATOM 987 O O . ARG A 1 123 ? -0.204 13.097 1.409 1.00 74.50 123 ARG A O 1
ATOM 994 N N . SER A 1 124 ? 1.858 13.734 0.788 1.00 76.25 124 SER A N 1
ATOM 995 C CA . SER A 1 124 ? 1.456 15.083 0.351 1.00 76.25 124 SER A CA 1
ATOM 996 C C . SER A 1 124 ? 0.483 15.055 -0.833 1.00 76.25 124 SER A C 1
ATOM 998 O O . SER A 1 124 ? -0.178 16.047 -1.112 1.00 76.25 124 SER A O 1
ATOM 1000 N N . LYS A 1 125 ? 0.397 13.917 -1.537 1.00 85.56 125 LYS A N 1
ATOM 1001 C CA . LYS A 1 125 ? -0.522 13.697 -2.658 1.00 85.56 125 LYS A CA 1
ATOM 1002 C C . LYS A 1 125 ? -1.783 12.934 -2.256 1.00 85.56 125 LYS A C 1
ATOM 1004 O O . LYS A 1 125 ? -2.637 12.704 -3.112 1.00 85.56 125 LYS A O 1
ATOM 1009 N N . ALA A 1 126 ? -1.904 12.519 -0.992 1.00 86.12 126 ALA A N 1
ATOM 1010 C CA . ALA A 1 126 ? -3.107 11.869 -0.495 1.00 86.12 126 ALA A CA 1
ATOM 1011 C C . ALA A 1 126 ? -4.258 12.880 -0.414 1.00 86.12 126 ALA A C 1
ATOM 1013 O O . ALA A 1 126 ? -4.064 14.038 -0.049 1.00 86.12 126 ALA A O 1
ATOM 1014 N N . LYS A 1 127 ? -5.461 12.431 -0.758 1.00 88.31 127 LYS A N 1
ATOM 1015 C CA . LYS A 1 127 ? -6.676 13.247 -0.750 1.00 88.31 127 LYS A CA 1
ATOM 1016 C C . LYS A 1 127 ? -7.468 12.974 0.531 1.00 88.31 127 LYS A C 1
ATOM 1018 O O . LYS A 1 127 ? -7.512 11.815 0.947 1.00 88.31 127 LYS A O 1
ATOM 1023 N N . PRO A 1 128 ? -8.079 13.987 1.168 1.00 87.94 128 PRO A N 1
ATOM 1024 C CA . PRO A 1 128 ? -8.933 13.763 2.329 1.00 87.94 128 PRO A CA 1
ATOM 1025 C C . PRO A 1 128 ? -10.160 12.924 1.959 1.00 87.94 128 PRO A C 1
ATOM 1027 O O . PRO A 1 128 ? -10.688 13.028 0.850 1.00 87.94 128 PRO A O 1
ATOM 1030 N N . ILE A 1 129 ? -10.610 12.099 2.900 1.00 85.25 129 ILE A N 1
ATOM 1031 C CA . ILE A 1 129 ? -11.923 11.460 2.860 1.00 85.25 129 ILE A CA 1
ATOM 1032 C C . ILE A 1 129 ? -12.859 12.317 3.703 1.00 85.25 129 ILE A C 1
ATOM 1034 O O . ILE A 1 129 ? -12.674 12.434 4.910 1.00 85.25 129 ILE A O 1
ATOM 1038 N N . THR A 1 130 ? -13.834 12.938 3.048 1.00 82.56 130 THR A N 1
ATOM 1039 C CA . THR A 1 130 ? -14.834 13.802 3.693 1.00 82.56 130 THR A CA 1
ATOM 1040 C C . THR A 1 130 ? -16.218 13.165 3.754 1.00 82.56 130 THR A C 1
ATOM 1042 O O . THR A 1 130 ? -17.044 13.617 4.534 1.00 82.56 130 THR A O 1
ATOM 1045 N N . ASN A 1 131 ? -16.472 12.122 2.958 1.00 80.75 131 ASN A N 1
ATOM 1046 C CA . ASN A 1 131 ? -17.719 11.363 3.009 1.00 80.75 131 ASN A CA 1
ATOM 1047 C C . ASN A 1 131 ? -17.628 10.296 4.127 1.00 80.75 131 ASN A C 1
ATOM 1049 O O . ASN A 1 131 ? -16.770 9.412 4.007 1.00 80.75 131 ASN A O 1
ATOM 1053 N N . PRO A 1 132 ? -18.495 10.346 5.160 1.00 75.69 132 PRO A N 1
ATOM 1054 C CA . PRO A 1 132 ? -18.541 9.359 6.240 1.00 75.69 132 PRO A CA 1
ATOM 1055 C C . PRO A 1 132 ? -18.714 7.911 5.766 1.00 75.69 132 PRO A C 1
ATOM 1057 O O . PRO A 1 132 ? -18.047 7.026 6.291 1.00 75.69 132 PRO A O 1
ATOM 1060 N N . ASP A 1 133 ? -19.500 7.668 4.714 1.00 76.94 133 ASP A N 1
ATOM 1061 C CA . ASP A 1 133 ? -19.733 6.322 4.158 1.00 76.94 133 ASP A CA 1
ATOM 1062 C C . ASP A 1 133 ? -18.469 5.724 3.534 1.00 76.94 133 ASP A C 1
ATOM 1064 O O . ASP A 1 133 ? -18.362 4.525 3.287 1.00 76.94 133 ASP A O 1
ATOM 1068 N N . ARG A 1 134 ? -17.482 6.581 3.257 1.00 77.25 134 ARG A N 1
ATOM 1069 C CA . ARG A 1 134 ? -16.168 6.186 2.760 1.00 77.25 134 ARG A CA 1
ATOM 1070 C C . ARG A 1 134 ? -15.134 6.126 3.869 1.00 77.25 134 ARG A C 1
ATOM 1072 O O . ARG A 1 134 ? -13.969 5.938 3.530 1.00 77.25 134 ARG A O 1
ATOM 1079 N N . MET A 1 135 ? -15.485 6.300 5.142 1.00 83.00 135 MET A N 1
ATOM 1080 C CA . MET A 1 135 ? -14.574 6.027 6.256 1.00 83.00 135 MET A CA 1
ATOM 1081 C C . MET A 1 135 ? -14.422 4.518 6.448 1.00 83.00 135 MET A C 1
ATOM 1083 O O . MET A 1 135 ? -15.307 3.736 6.116 1.00 83.00 135 MET A O 1
ATOM 1087 N N . MET A 1 136 ? -13.253 4.089 6.905 1.00 84.00 136 MET 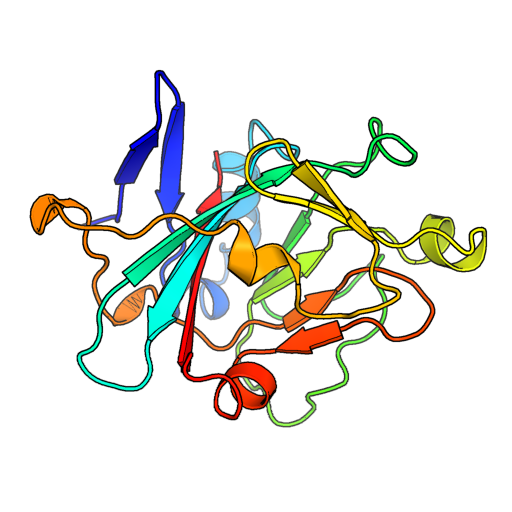A N 1
ATOM 1088 C CA . MET A 1 136 ? -12.929 2.682 7.076 1.00 84.00 136 MET A CA 1
ATOM 1089 C C . MET A 1 136 ? -13.007 2.292 8.558 1.00 84.00 136 MET A C 1
ATOM 1091 O O . MET A 1 136 ? -12.437 2.990 9.401 1.00 84.00 136 MET A O 1
ATOM 1095 N N . PRO A 1 137 ? -13.637 1.155 8.900 1.00 84.00 137 PRO A N 1
ATOM 1096 C CA . PRO A 1 137 ? -13.600 0.641 10.262 1.00 84.00 137 PRO A CA 1
ATOM 1097 C C . PRO A 1 137 ? -12.166 0.391 10.751 1.00 84.00 137 PRO A C 1
ATOM 1099 O O . PRO A 1 137 ? -11.263 0.048 9.978 1.00 84.00 137 PRO A O 1
ATOM 1102 N N . ASN A 1 138 ? -11.943 0.547 12.059 1.00 82.19 138 ASN A N 1
ATOM 1103 C CA . ASN A 1 138 ? -10.607 0.434 12.650 1.00 82.19 138 ASN A CA 1
ATOM 1104 C C . ASN A 1 138 ? -9.984 -0.962 12.467 1.00 82.19 138 ASN A C 1
ATOM 1106 O O . ASN A 1 138 ? -8.758 -1.066 12.448 1.00 82.19 138 ASN A O 1
ATOM 1110 N N . GLU A 1 139 ? -10.776 -2.026 12.287 1.00 82.44 139 GLU A N 1
ATOM 1111 C CA . GLU A 1 139 ? -10.251 -3.377 12.054 1.00 82.44 139 GLU A CA 1
ATOM 1112 C C . GLU A 1 139 ? -9.524 -3.558 10.711 1.00 82.44 139 GLU A C 1
ATOM 1114 O O . GLU A 1 139 ? -8.770 -4.517 10.555 1.00 82.44 139 GLU A O 1
ATOM 1119 N N . PHE A 1 140 ? -9.686 -2.640 9.754 1.00 84.38 140 PHE A N 1
ATOM 1120 C CA . PHE A 1 140 ? -8.945 -2.652 8.484 1.00 84.38 140 PHE A CA 1
ATOM 1121 C C . PHE A 1 140 ? -7.624 -1.892 8.564 1.00 84.38 140 PHE A C 1
ATOM 1123 O O . PHE A 1 140 ? -6.800 -1.977 7.657 1.00 84.38 140 PHE A O 1
ATOM 1130 N N . PHE A 1 141 ? -7.408 -1.132 9.635 1.00 79.31 141 PHE A N 1
ATOM 1131 C CA . PHE A 1 141 ? -6.182 -0.385 9.845 1.00 79.31 141 PHE A CA 1
ATOM 1132 C C . PHE A 1 141 ? -5.167 -1.252 10.594 1.00 79.31 141 PHE A C 1
ATOM 1134 O O . PHE A 1 141 ? -5.369 -1.645 11.744 1.00 79.31 141 PHE A O 1
ATOM 1141 N N . PHE A 1 142 ? -4.037 -1.540 9.951 1.00 75.31 142 PHE A N 1
ATOM 1142 C CA . PHE A 1 142 ? -3.000 -2.414 10.499 1.00 75.31 142 PHE A CA 1
ATOM 1143 C C . PHE A 1 142 ? -1.611 -1.777 10.472 1.00 75.31 142 PHE A C 1
ATOM 1145 O O . PHE A 1 142 ? -1.350 -0.756 9.822 1.00 75.31 142 PHE A O 1
ATOM 1152 N N . PHE A 1 143 ? -0.697 -2.407 11.216 1.00 66.38 143 PHE A N 1
ATOM 1153 C CA . PHE A 1 143 ? 0.724 -2.132 11.083 1.00 66.38 143 PHE A CA 1
ATOM 1154 C C . PHE A 1 143 ? 1.198 -2.635 9.728 1.00 66.38 143 PHE A C 1
ATOM 1156 O O . PHE A 1 143 ? 1.126 -3.821 9.428 1.00 66.38 143 PHE A O 1
ATOM 1163 N N . THR A 1 144 ? 1.622 -1.694 8.897 1.00 69.38 144 THR A N 1
ATOM 1164 C CA . THR A 1 144 ? 2.076 -1.961 7.536 1.00 69.38 144 THR A CA 1
ATOM 1165 C C . THR A 1 144 ? 3.539 -1.586 7.449 1.00 69.38 144 THR A C 1
ATOM 1167 O O . THR A 1 144 ? 3.927 -0.537 7.973 1.00 69.38 144 THR A O 1
ATOM 1170 N N . GLU A 1 145 ? 4.323 -2.391 6.743 1.00 70.44 145 GLU A N 1
ATOM 1171 C CA . GLU A 1 145 ? 5.609 -1.966 6.207 1.00 70.44 145 GLU A CA 1
ATOM 1172 C C . GLU A 1 145 ? 5.511 -1.923 4.680 1.00 70.44 145 GLU A C 1
ATOM 1174 O O . GLU A 1 145 ? 5.117 -2.891 4.029 1.00 70.44 145 GLU A O 1
ATOM 1179 N N . LEU A 1 146 ? 5.821 -0.763 4.110 1.00 70.12 146 LEU A N 1
ATOM 1180 C CA . LEU A 1 146 ? 5.884 -0.549 2.672 1.00 70.12 146 LEU A CA 1
ATOM 1181 C C . LEU A 1 146 ? 7.349 -0.574 2.259 1.00 70.12 146 LEU A C 1
ATOM 1183 O O . LEU A 1 146 ? 8.149 0.211 2.778 1.00 70.12 146 LEU A O 1
ATOM 1187 N N . HIS A 1 147 ? 7.681 -1.465 1.327 1.00 68.44 147 HIS A N 1
ATOM 1188 C CA . HIS A 1 147 ? 9.033 -1.618 0.799 1.00 68.44 147 HIS A CA 1
ATOM 1189 C C . HIS A 1 147 ? 9.138 -0.995 -0.569 1.00 68.44 147 HIS A C 1
ATOM 1191 O O . HIS A 1 147 ? 8.430 -1.380 -1.500 1.00 68.44 147 HIS A O 1
ATOM 1197 N N . PHE A 1 148 ? 10.070 -0.065 -0.695 1.00 64.44 148 PHE A N 1
ATOM 1198 C CA . PHE A 1 148 ? 10.225 0.730 -1.895 1.00 64.44 148 PHE A CA 1
ATOM 1199 C C . PHE A 1 148 ? 11.485 0.416 -2.703 1.00 64.44 148 PHE A C 1
ATOM 1201 O O . PHE A 1 148 ? 11.716 1.065 -3.721 1.00 64.44 148 PHE A O 1
ATOM 1208 N N . GLY A 1 149 ? 12.293 -0.561 -2.279 1.00 62.75 149 GLY A N 1
ATOM 1209 C CA . GLY A 1 149 ? 13.489 -0.984 -3.002 1.00 62.75 149 GLY A CA 1
ATOM 1210 C C . GLY A 1 149 ? 14.625 -1.511 -2.119 1.00 62.75 149 GLY A C 1
ATOM 1211 O O . GLY A 1 149 ? 14.452 -1.782 -0.935 1.00 62.75 149 GLY A O 1
ATOM 1212 N N . GLY A 1 150 ? 15.806 -1.666 -2.726 1.00 52.31 150 GLY A N 1
ATOM 1213 C CA . GLY A 1 150 ? 16.900 -2.522 -2.260 1.00 52.31 150 GLY A CA 1
ATOM 1214 C C . GLY A 1 150 ? 17.874 -1.852 -1.298 1.00 52.31 150 GLY A C 1
ATOM 1215 O O . GLY A 1 150 ? 18.664 -2.549 -0.680 1.00 52.31 150 GLY A O 1
ATOM 1216 N N . CYS A 1 151 ? 17.791 -0.529 -1.124 1.00 50.59 151 CYS A N 1
ATOM 1217 C CA . CYS A 1 151 ? 18.649 0.231 -0.203 1.00 50.59 151 CYS A CA 1
ATOM 1218 C C . CYS A 1 151 ? 17.917 0.634 1.093 1.00 50.59 151 CYS A C 1
ATOM 1220 O O . CYS A 1 151 ? 18.182 1.681 1.674 1.00 50.59 151 CYS A O 1
ATOM 1222 N N . GLY A 1 152 ? 16.921 -0.147 1.525 1.00 51.19 152 GLY A N 1
ATOM 1223 C CA . GLY A 1 152 ? 16.258 0.091 2.811 1.00 51.19 152 GLY A CA 1
ATOM 1224 C C . GLY A 1 152 ? 15.343 1.316 2.839 1.00 51.19 152 GLY A C 1
ATOM 1225 O O . GLY A 1 152 ? 15.052 1.838 3.918 1.00 51.19 152 GLY A O 1
ATOM 1226 N N . CYS A 1 153 ? 14.839 1.775 1.686 1.00 54.69 153 CYS A N 1
ATOM 1227 C CA . CYS A 1 153 ? 13.702 2.684 1.699 1.00 54.69 153 CYS A CA 1
ATOM 1228 C C . CYS A 1 153 ? 12.448 1.889 2.077 1.00 54.69 153 CYS A C 1
ATOM 1230 O O . CYS A 1 153 ? 11.692 1.409 1.235 1.00 54.69 153 CYS A O 1
ATOM 1232 N N . TYR A 1 154 ? 12.272 1.707 3.378 1.00 62.16 154 TYR A N 1
ATOM 1233 C CA . TYR A 1 154 ? 11.060 1.178 3.961 1.00 62.16 154 TYR A CA 1
ATOM 1234 C C . TYR A 1 154 ? 10.424 2.255 4.821 1.00 62.16 154 TYR A C 1
ATOM 1236 O O . TYR A 1 154 ? 11.081 3.088 5.465 1.00 62.16 154 TYR A O 1
ATOM 1244 N N . THR A 1 155 ? 9.105 2.238 4.847 1.00 64.69 155 THR A N 1
ATOM 1245 C CA . THR A 1 155 ? 8.355 3.068 5.768 1.00 64.69 155 THR A CA 1
ATOM 1246 C C . THR A 1 155 ? 7.268 2.234 6.399 1.00 64.69 155 THR A C 1
ATOM 1248 O O . THR A 1 155 ? 6.687 1.358 5.765 1.00 64.69 155 THR A O 1
ATOM 1251 N N . SER A 1 156 ? 7.009 2.500 7.665 1.00 70.12 156 SER A N 1
ATOM 1252 C CA . SER A 1 156 ? 6.096 1.704 8.459 1.00 70.12 156 SER A CA 1
ATOM 1253 C C . SER A 1 156 ? 5.251 2.584 9.352 1.00 70.12 156 SER A C 1
ATOM 1255 O O . SER A 1 156 ? 5.623 3.716 9.677 1.00 70.12 156 SER A O 1
ATOM 1257 N N . SER A 1 157 ? 4.078 2.092 9.737 1.00 68.62 157 SER A N 1
ATOM 1258 C CA . SER A 1 157 ? 3.105 2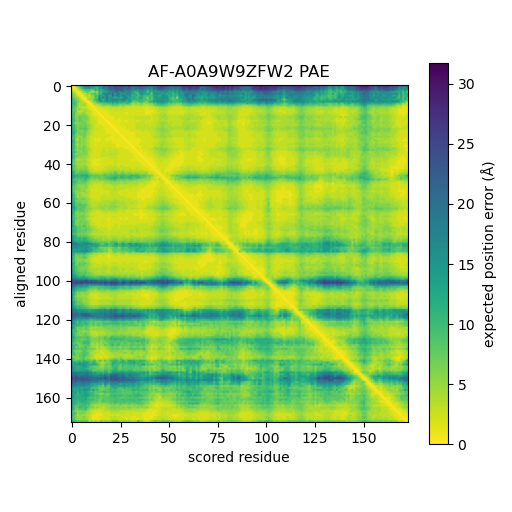.915 10.459 1.00 68.62 157 SER A CA 1
ATOM 1259 C C . SER A 1 157 ? 3.591 3.418 11.821 1.00 68.62 157 SER A C 1
ATOM 1261 O O . SER A 1 157 ? 3.226 4.524 12.222 1.00 68.62 157 SER A O 1
ATOM 1263 N N . ASN A 1 158 ? 4.509 2.715 12.491 1.00 68.38 158 ASN A N 1
ATOM 1264 C CA . ASN A 1 158 ? 5.233 3.236 13.661 1.00 68.38 158 ASN A CA 1
ATOM 1265 C C . ASN A 1 158 ? 6.074 4.477 13.308 1.00 68.38 158 ASN A C 1
ATOM 1267 O O . ASN A 1 158 ? 6.003 5.486 14.012 1.00 68.38 158 ASN A O 1
ATOM 1271 N N . ARG A 1 159 ? 6.811 4.452 12.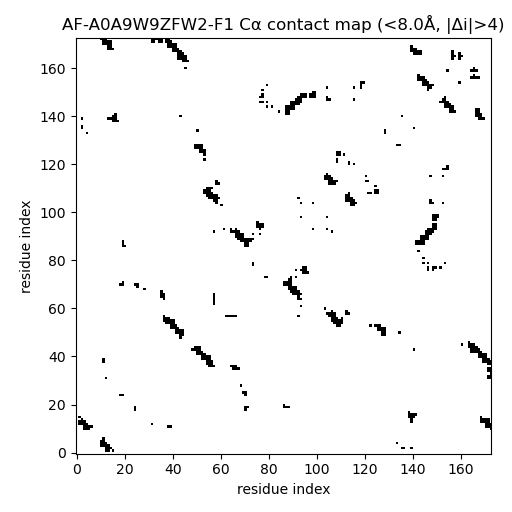189 1.00 71.19 159 ARG A N 1
ATOM 1272 C CA . ARG A 1 159 ? 7.577 5.600 11.676 1.00 71.19 159 ARG A CA 1
ATOM 1273 C C . ARG A 1 159 ? 6.671 6.728 11.200 1.00 71.19 159 ARG A C 1
ATOM 1275 O O . ARG A 1 159 ? 7.131 7.860 11.088 1.00 71.19 159 ARG A O 1
ATOM 1282 N N . TRP A 1 160 ? 5.398 6.457 10.920 1.00 74.00 160 TRP A N 1
ATOM 1283 C CA . TRP A 1 160 ? 4.430 7.484 10.546 1.00 74.00 160 TRP A CA 1
ATOM 1284 C C . TRP A 1 160 ? 3.833 8.236 11.734 1.00 74.00 160 TRP A C 1
ATOM 1286 O O . TRP A 1 160 ? 3.383 9.366 11.533 1.00 74.00 160 TRP A O 1
ATOM 1296 N N . ARG A 1 161 ? 3.898 7.692 12.961 1.00 72.50 161 ARG A N 1
ATOM 1297 C CA . ARG A 1 161 ? 3.368 8.362 14.167 1.00 72.50 161 ARG A CA 1
ATOM 1298 C C . ARG A 1 161 ? 3.980 9.739 14.389 1.00 72.50 161 ARG A C 1
ATOM 1300 O O . ARG A 1 161 ? 3.248 10.664 14.736 1.00 72.50 161 ARG A O 1
ATOM 1307 N N . LYS A 1 162 ? 5.284 9.893 14.132 1.00 74.69 162 LYS A N 1
ATOM 1308 C CA . LYS A 1 162 ? 5.988 11.190 14.205 1.00 74.69 162 LYS A CA 1
ATOM 1309 C C . LYS A 1 162 ? 5.559 12.191 13.124 1.00 74.69 162 LYS A C 1
ATOM 1311 O O . LYS A 1 162 ? 5.869 13.365 13.227 1.00 74.69 162 LYS A O 1
ATOM 1316 N N . PHE A 1 163 ? 4.823 11.735 12.111 1.00 74.75 163 PHE A N 1
ATOM 1317 C CA . PHE A 1 163 ? 4.289 12.546 11.016 1.00 74.75 163 PHE A CA 1
ATOM 1318 C C . PHE A 1 163 ? 2.754 12.626 11.034 1.00 74.75 163 PHE A C 1
ATOM 1320 O O . PHE A 1 163 ? 2.138 12.899 10.007 1.00 74.75 163 PHE A O 1
ATOM 1327 N N . GLY A 1 164 ? 2.124 12.337 12.177 1.00 81.31 164 GLY A N 1
ATOM 1328 C CA . GLY A 1 164 ? 0.685 12.530 12.362 1.00 81.31 164 GLY A CA 1
ATOM 1329 C C . GLY A 1 164 ? -0.219 11.425 11.809 1.00 81.31 164 GLY A C 1
ATOM 1330 O O . GLY A 1 164 ? -1.432 11.611 11.815 1.00 81.31 164 GLY A O 1
ATOM 1331 N N . TYR A 1 165 ? 0.313 10.271 11.395 1.00 83.75 165 TYR A N 1
ATOM 1332 C CA . TYR A 1 165 ? -0.482 9.113 10.953 1.00 83.75 165 TYR A CA 1
ATOM 1333 C C . TYR A 1 165 ? -0.230 7.898 11.842 1.00 83.75 165 TYR A C 1
ATOM 1335 O O . TYR A 1 165 ? 0.879 7.726 12.341 1.00 83.75 165 TYR A O 1
ATOM 1343 N N . ARG A 1 166 ? -1.242 7.048 12.047 1.00 82.06 166 ARG A N 1
ATOM 1344 C CA . ARG A 1 166 ? -1.125 5.898 12.963 1.00 82.06 166 ARG A CA 1
ATOM 1345 C C . ARG A 1 166 ? -1.254 4.526 12.306 1.00 82.06 166 ARG A C 1
ATOM 1347 O O . ARG A 1 166 ? -0.727 3.569 12.860 1.00 82.06 166 ARG A O 1
ATOM 1354 N N . ALA A 1 167 ? -1.922 4.423 11.159 1.00 81.88 167 ALA A N 1
ATOM 1355 C CA . ALA A 1 167 ? -2.181 3.139 10.515 1.00 81.88 167 ALA A CA 1
ATOM 1356 C C . ALA A 1 167 ? -2.553 3.291 9.035 1.00 81.88 167 ALA A C 1
ATOM 1358 O O . ALA A 1 167 ? -2.889 4.395 8.588 1.00 81.88 167 ALA A O 1
ATOM 1359 N N . THR A 1 168 ? -2.521 2.167 8.313 1.00 87.31 168 THR A N 1
ATOM 1360 C CA . THR A 1 168 ? -2.960 2.071 6.917 1.00 87.31 168 THR A CA 1
ATOM 1361 C C . THR A 1 168 ? -3.887 0.891 6.695 1.00 87.31 168 THR A C 1
ATOM 1363 O O . THR A 1 168 ? -3.747 -0.132 7.358 1.00 87.31 168 THR A O 1
ATOM 1366 N N . ALA A 1 169 ? -4.828 1.072 5.770 1.00 89.50 169 ALA A N 1
ATOM 1367 C CA . ALA A 1 169 ? -5.610 0.000 5.170 1.00 89.50 169 ALA A CA 1
ATOM 1368 C C . ALA A 1 169 ? -5.235 -0.114 3.684 1.00 89.50 169 ALA A C 1
ATOM 1370 O O . ALA A 1 169 ? -5.016 0.909 3.021 1.00 89.50 169 ALA A O 1
ATOM 1371 N N . ILE A 1 170 ? -5.145 -1.344 3.174 1.00 90.38 170 ILE A N 1
ATOM 1372 C CA . ILE A 1 170 ? -4.767 -1.643 1.786 1.00 90.38 170 ILE A CA 1
ATOM 1373 C C . ILE A 1 170 ? -5.996 -2.156 1.043 1.00 90.38 170 ILE A C 1
ATOM 1375 O O . ILE A 1 170 ? -6.574 -3.167 1.433 1.00 90.38 170 ILE A O 1
ATOM 1379 N N . GLY A 1 171 ? -6.361 -1.451 -0.022 1.00 91.62 171 GLY A N 1
ATOM 1380 C CA . GLY A 1 171 ? -7.353 -1.851 -1.007 1.00 91.62 171 GLY A CA 1
ATOM 1381 C C . GLY A 1 171 ? -6.679 -2.445 -2.238 1.00 91.62 171 GLY A C 1
ATOM 1382 O O . GLY A 1 171 ? -5.858 -1.777 -2.873 1.00 91.62 171 GLY A O 1
ATOM 1383 N N . ILE A 1 172 ? -7.042 -3.677 -2.578 1.00 92.38 172 ILE A N 1
ATOM 1384 C CA . ILE A 1 172 ? -6.614 -4.393 -3.787 1.00 92.38 172 ILE A CA 1
ATOM 1385 C C . ILE A 1 172 ? -7.805 -4.620 -4.714 1.00 92.38 172 ILE A C 1
ATOM 1387 O O . ILE A 1 172 ? -8.956 -4.492 -4.295 1.00 92.38 172 ILE A O 1
ATOM 1391 N N . ARG A 1 173 ? -7.533 -4.922 -5.976 1.00 88.62 173 ARG A N 1
ATOM 1392 C CA . ARG A 1 173 ? -8.544 -5.320 -6.947 1.00 88.62 173 ARG A CA 1
ATOM 1393 C C . ARG A 1 173 ? -7.925 -6.306 -7.911 1.00 88.62 173 ARG A C 1
ATOM 1395 O O . ARG A 1 173 ? -6.690 -6.233 -8.088 1.00 88.62 173 ARG A O 1
#

pLDDT: mean 80.76, std 11.81, range [38.56, 94.94]

Radius of gyration: 14.87 Å; Cα contacts (8 Å, |Δi|>4): 371; chains: 1; bounding box: 40×35×33 Å

Secondary structure (DSSP, 8-state):
---EEEETTEEEEEPPGGGGG-TTHHHHHHHT-S-TT-EEEEEEESSTT-EEEEEEEE-GGGTTPPPEEEES--TTSPPPS-TT-SS-EEEESS-HHHHTT-S--EEEETTEEEETTSTTGGGGGPEE---GGGPPPGGG-B-EEEE--TT--EEEHHHHGGGTEEEEEEEE-

Foldseek 3Di:
DFQWDDDPNDIWTWDFLCLLVDPCSVVVQVVQFPDQFWKKKKWFFPPPRWIWIWIKGAAPVVNVDGKDKDWVDAPQADDDPPPVDDTEIETERDGAVRQVPDPFWWIQTNNRTDTVVPLPCSVVSIGTDPDPSNDDDPRQWDWYWYGGGNPPSIDTQVNCVVVRTRTMIMIHD

Sequence (173 aa):
MAGEIIKGNRAYNFLPRSITRRPDAREIVDALSTDRKNVLLKLQKKVGLSETYTEIQPHPSFANVDFRVLMNNFSGYTEPQNSFMKDYILLGIIPKVRAQSKSIQGFKSNGATIQFRFAVNWRSKAKPITNPDRMMPNEFFFFTELHFGGCGCYTSSNRWRKFGYRATAIGIR

Organism: NCBI:txid174260

Solvent-accessible surface area (backbone atoms only — not comparable to full-atom values): 9520 Å² total; per-residue (Å²): 131,82,55,67,51,73,60,87,96,39,67,25,51,40,49,46,49,67,47,52,76,43,92,60,35,62,62,53,49,58,70,43,40,79,40,42,48,53,36,38,40,35,38,30,30,62,69,90,61,49,39,29,35,32,44,37,28,50,23,80,98,39,65,91,42,60,44,45,80,32,62,71,48,46,89,68,40,57,78,80,84,64,80,83,58,76,76,30,44,30,44,40,53,36,45,28,83,61,24,72,75,49,96,77,33,51,31,16,30,63,80,45,79,36,58,49,94,50,79,64,62,55,60,81,51,38,43,78,58,82,56,73,92,72,59,76,65,72,64,29,44,30,65,37,45,40,39,41,25,52,83,69,50,61,46,34,27,76,73,29,46,87,73,49,26,54,29,37,30,49,20,34,39

Mean predicted aligned error: 6.41 Å

Nearest PDB structures (foldseek):
  2j3f-assembly1_A  TM=2.735E-01  e=6.403E+00  Homo sapiens